Protein AF-A0A7V9MJE5-F1 (afdb_monomer)

Foldseek 3Di:
DDQPDLVVCQQPQVLLLQLLVLLQVLQVVLVHHRFDFVNVGDGLVSQLVSQLVVLVCCVPPPVVSNVSSCVSLVNDPVNLVVLQPDPPDDSSSSVSNVSSVSSSSVSSVVVVVVVVD

Sequence (117 aa):
MELPDISKYINQKEILQQTLAGINRGFMQIGEQEIIAEQNEPTFETLINALCPVLENLYHNKHQLFQALMYKIDISEKMLNNAIEKPGKDLLKEVAVLVVKRELQKTISRNFYKKQH

Solvent-accessible surface area (backbone atoms only — not comparable to full-atom values): 6613 Å² total; per-residue (Å²): 134,85,76,77,69,61,81,79,48,58,80,37,51,71,55,40,50,50,19,50,53,48,50,30,52,36,31,49,76,70,77,42,75,68,72,76,45,60,84,90,69,49,41,64,63,46,49,29,63,43,36,29,66,55,52,47,48,24,55,76,76,35,47,71,55,38,53,51,41,32,57,66,58,69,48,48,69,70,60,50,50,63,36,57,71,47,84,98,55,65,42,52,52,44,46,23,50,49,53,52,51,42,34,38,53,51,45,52,50,53,58,59,59,63,74,75,116

pLDDT: mean 83.66, std 13.04, range [37.38, 93.88]

Secondary structure (DSSP, 8-state):
-PPP-GGGTTT-HHHHHHHHHHHHHHHHHTTPPPP---TTS--HHHHHHHHHHHHHHHHHH-HHHHHHHHHHTT--HHHHHHHHT-TTS-HHHHHHHHHHHHHHHHHHHHHHHHTT-

Structure (mmCIF, N/CA/C/O backbone):
data_AF-A0A7V9MJE5-F1
#
_entry.id   AF-A0A7V9MJE5-F1
#
loop_
_atom_site.group_PDB
_atom_site.id
_atom_site.type_symbol
_atom_site.label_atom_id
_atom_site.label_alt_id
_atom_site.label_comp_id
_atom_site.label_asym_id
_atom_site.label_entity_id
_atom_site.label_seq_id
_atom_site.pdbx_PDB_ins_code
_atom_site.Cartn_x
_atom_site.Cartn_y
_atom_site.Cartn_z
_atom_site.occupancy
_atom_site.B_iso_or_equiv
_atom_site.auth_seq_id
_atom_site.auth_comp_id
_atom_site.auth_asym_id
_atom_site.auth_atom_id
_atom_site.pdbx_PDB_model_num
ATOM 1 N N . MET A 1 1 ? -14.136 19.611 1.548 1.00 40.75 1 MET A N 1
ATOM 2 C CA . MET A 1 1 ? -13.953 18.992 2.874 1.00 40.75 1 MET A CA 1
ATOM 3 C C . MET A 1 1 ? -12.502 18.562 2.959 1.00 40.75 1 MET A C 1
ATOM 5 O O . MET A 1 1 ? -12.079 17.788 2.108 1.00 40.75 1 MET A O 1
ATOM 9 N N . GLU A 1 2 ? -11.722 19.151 3.861 1.00 43.34 2 GLU A N 1
ATOM 10 C CA . GLU A 1 2 ? -10.307 18.797 4.006 1.00 43.34 2 GLU A CA 1
ATOM 11 C C . GLU A 1 2 ? -10.200 17.413 4.647 1.00 43.34 2 GLU A C 1
ATOM 13 O O . GLU A 1 2 ? -10.841 17.136 5.661 1.00 43.34 2 GLU A O 1
ATOM 18 N N . LEU A 1 3 ? -9.436 16.521 4.015 1.00 52.97 3 LEU A N 1
ATOM 19 C CA . LEU A 1 3 ? -9.095 15.238 4.618 1.00 52.97 3 LEU A CA 1
ATOM 20 C C . LEU A 1 3 ? -8.350 15.517 5.933 1.00 52.97 3 LEU A C 1
ATOM 22 O O . LEU A 1 3 ? -7.465 16.376 5.941 1.00 52.97 3 LEU A O 1
ATOM 26 N N . PRO A 1 4 ? -8.669 14.818 7.034 1.00 58.66 4 PRO A N 1
ATOM 27 C CA . PRO A 1 4 ? -7.915 14.960 8.271 1.00 58.66 4 PRO A CA 1
ATOM 28 C C . PRO A 1 4 ? -6.434 14.664 8.012 1.00 58.66 4 PRO A C 1
ATOM 30 O O . PRO A 1 4 ? -6.099 13.733 7.276 1.00 58.66 4 PRO A O 1
ATOM 33 N N . ASP A 1 5 ? -5.556 15.474 8.606 1.00 66.12 5 ASP A N 1
ATOM 34 C CA . ASP A 1 5 ? -4.110 15.336 8.444 1.00 66.12 5 ASP A CA 1
ATOM 35 C C . ASP A 1 5 ? -3.665 13.909 8.802 1.00 66.12 5 ASP A C 1
ATOM 37 O O . ASP A 1 5 ? -3.735 13.474 9.956 1.00 66.12 5 ASP A O 1
ATOM 41 N N . ILE A 1 6 ? -3.221 13.177 7.778 1.00 67.69 6 ILE A N 1
ATOM 42 C CA . ILE A 1 6 ? -2.835 11.764 7.842 1.00 67.69 6 ILE A CA 1
ATOM 43 C C . ILE A 1 6 ? -1.689 11.562 8.841 1.00 67.69 6 ILE A C 1
ATOM 45 O O . ILE A 1 6 ? -1.587 10.491 9.444 1.00 67.69 6 ILE A O 1
ATOM 49 N N . SER A 1 7 ? -0.868 12.596 9.067 1.00 68.38 7 SER A N 1
ATOM 50 C CA . SER A 1 7 ? 0.254 12.572 10.011 1.00 68.38 7 SER A CA 1
ATOM 51 C C . SER A 1 7 ? -0.173 12.177 11.431 1.00 68.38 7 SER A C 1
ATOM 53 O O . SER A 1 7 ? 0.577 11.509 12.137 1.00 68.38 7 SER A O 1
ATOM 55 N N . LYS A 1 8 ? -1.412 12.492 11.832 1.00 74.25 8 LYS A N 1
ATOM 56 C CA . LYS A 1 8 ? -1.949 12.178 13.167 1.00 74.25 8 LYS A CA 1
ATOM 57 C C . LYS A 1 8 ? -2.307 10.702 13.353 1.00 74.25 8 LYS A C 1
ATOM 59 O O . LYS A 1 8 ? -2.456 10.246 14.487 1.00 74.25 8 LYS A O 1
ATOM 64 N N . TYR A 1 9 ? -2.464 9.960 12.259 1.00 72.88 9 TYR A N 1
ATOM 65 C CA . TYR A 1 9 ? -2.960 8.579 12.256 1.00 72.88 9 TYR A CA 1
ATOM 66 C C . TYR A 1 9 ? -1.893 7.562 11.853 1.00 72.88 9 TYR A C 1
ATOM 68 O O . TYR A 1 9 ? -2.083 6.368 12.060 1.00 72.88 9 TYR A O 1
ATOM 76 N N . ILE A 1 10 ? -0.755 8.031 11.336 1.00 72.88 10 ILE A N 1
ATOM 77 C CA . ILE A 1 10 ? 0.346 7.194 10.842 1.00 72.88 10 ILE A CA 1
ATOM 78 C C . ILE A 1 10 ? 1.003 6.322 11.923 1.00 72.88 10 ILE A C 1
ATOM 80 O O . ILE A 1 10 ? 1.677 5.361 11.580 1.00 72.88 10 ILE A O 1
ATOM 84 N N . ASN A 1 11 ? 0.775 6.637 13.204 1.00 75.88 11 ASN A N 1
ATOM 85 C CA . ASN A 1 11 ? 1.284 5.898 14.365 1.00 75.88 11 ASN A CA 1
ATOM 86 C C . ASN A 1 11 ? 0.167 5.216 15.179 1.00 75.88 11 ASN A C 1
ATOM 88 O O . ASN A 1 11 ? 0.422 4.653 16.242 1.00 75.88 11 ASN A O 1
ATOM 92 N N . GLN A 1 12 ? -1.090 5.286 14.726 1.00 85.06 12 GLN A N 1
ATOM 93 C CA . GLN A 1 12 ? -2.210 4.675 15.441 1.00 85.06 12 GLN A CA 1
ATOM 94 C C . GLN A 1 12 ? -2.345 3.213 15.026 1.00 85.06 12 GLN A C 1
ATOM 96 O O . GLN A 1 12 ? -2.892 2.904 13.968 1.00 85.06 12 GLN A O 1
ATOM 101 N N . LYS A 1 13 ? -1.864 2.315 15.890 1.00 86.00 13 LYS A N 1
ATOM 102 C CA . LYS A 1 13 ? -1.826 0.863 15.665 1.00 86.00 13 LYS A CA 1
ATOM 103 C C . LYS A 1 13 ? -3.137 0.294 15.116 1.00 86.00 13 LYS A C 1
ATOM 105 O O . LYS A 1 13 ? -3.118 -0.409 14.113 1.00 86.00 13 LYS A O 1
ATOM 110 N N . GLU A 1 14 ? -4.271 0.640 15.722 1.00 88.12 14 GLU A N 1
ATOM 111 C CA . GLU A 1 14 ? -5.587 0.149 15.290 1.00 88.12 14 GLU A CA 1
ATOM 112 C C . GLU A 1 14 ? -5.925 0.581 13.852 1.00 88.12 14 GLU A C 1
ATOM 114 O O . GLU A 1 14 ? -6.416 -0.209 13.046 1.00 88.12 14 GLU A O 1
ATOM 119 N N . ILE A 1 15 ? -5.597 1.822 13.485 1.00 89.81 15 ILE A N 1
ATOM 120 C CA . ILE A 1 15 ? -5.822 2.334 12.129 1.00 89.81 15 ILE A CA 1
ATOM 121 C C . ILE A 1 15 ? -4.884 1.656 11.132 1.00 89.81 15 ILE A C 1
ATOM 123 O O . ILE A 1 15 ? -5.298 1.349 10.015 1.00 89.81 15 ILE A O 1
ATOM 127 N N . LEU A 1 16 ? -3.637 1.387 11.516 1.00 90.94 16 LEU A N 1
ATOM 128 C CA . LEU A 1 16 ? -2.687 0.675 10.663 1.00 90.94 16 LEU A CA 1
ATOM 129 C C . LEU A 1 16 ? -3.085 -0.791 10.461 1.00 90.94 16 LEU A C 1
ATOM 131 O O . LEU A 1 16 ? -2.987 -1.287 9.342 1.00 90.94 16 LEU A O 1
ATOM 135 N N . GLN A 1 17 ? -3.626 -1.459 11.484 1.00 90.94 17 GLN A N 1
ATOM 136 C CA . GLN A 1 17 ? -4.205 -2.802 11.355 1.00 90.94 17 GLN A CA 1
ATOM 137 C C . GLN A 1 17 ? -5.389 -2.814 10.379 1.00 90.94 17 GLN A C 1
ATOM 139 O O . GLN A 1 17 ? -5.476 -3.669 9.500 1.00 90.94 17 GLN A O 1
ATOM 144 N N . GLN A 1 18 ? -6.281 -1.828 10.473 1.00 92.12 18 GLN A N 1
ATOM 145 C CA . GLN A 1 18 ? -7.394 -1.689 9.531 1.00 92.12 18 GLN A CA 1
ATOM 146 C C . GLN A 1 18 ? -6.926 -1.324 8.114 1.00 92.12 18 GLN A C 1
ATOM 148 O O . GLN A 1 18 ? -7.529 -1.760 7.132 1.00 92.12 18 GLN A O 1
ATOM 153 N N . THR A 1 19 ? -5.843 -0.552 8.002 1.00 92.69 19 THR A N 1
ATOM 154 C CA . THR A 1 19 ? -5.201 -0.215 6.725 1.00 92.69 19 THR A CA 1
ATOM 155 C C . THR A 1 19 ? -4.628 -1.469 6.072 1.00 92.69 19 THR A C 1
ATOM 157 O O . THR A 1 19 ? -4.929 -1.729 4.910 1.00 92.69 19 THR A O 1
ATOM 160 N N . LEU A 1 20 ? -3.896 -2.295 6.827 1.00 93.06 20 LEU A N 1
ATOM 161 C CA . LEU A 1 20 ? -3.412 -3.604 6.383 1.00 93.06 20 LEU A CA 1
ATOM 162 C C . LEU A 1 20 ? -4.564 -4.504 5.915 1.00 93.06 20 LEU A C 1
ATOM 164 O O . LEU A 1 20 ? -4.498 -5.071 4.829 1.00 93.06 20 LEU A O 1
ATOM 168 N N . ALA A 1 21 ? -5.661 -4.570 6.674 1.00 92.75 21 ALA A N 1
ATOM 169 C CA . ALA A 1 21 ? -6.845 -5.333 6.278 1.00 92.75 21 ALA A CA 1
ATOM 170 C C . ALA A 1 21 ? -7.497 -4.802 4.983 1.00 92.75 21 ALA A C 1
ATOM 172 O O . ALA A 1 21 ? -8.032 -5.575 4.186 1.00 92.75 21 ALA A O 1
ATOM 173 N N . GLY A 1 22 ? -7.464 -3.484 4.757 1.00 92.88 22 GLY A N 1
ATOM 174 C CA . GLY A 1 22 ? -7.907 -2.856 3.509 1.00 92.88 22 GLY A CA 1
ATOM 175 C C . GLY A 1 22 ? -7.046 -3.266 2.316 1.00 92.88 22 GLY A C 1
ATOM 176 O O . GLY A 1 22 ? -7.586 -3.694 1.297 1.00 92.88 22 GLY A O 1
ATOM 177 N N . ILE A 1 23 ? -5.722 -3.218 2.489 1.00 93.69 23 ILE A N 1
ATOM 178 C CA . ILE A 1 23 ? -4.743 -3.681 1.500 1.00 93.69 23 ILE A CA 1
ATOM 179 C C . ILE A 1 23 ? -4.999 -5.156 1.165 1.00 93.69 23 ILE A C 1
ATOM 181 O O . ILE A 1 23 ? -5.239 -5.476 0.002 1.00 93.69 23 ILE A O 1
ATOM 185 N N . ASN A 1 24 ? -5.046 -6.037 2.170 1.00 93.56 24 ASN A N 1
ATOM 186 C CA . ASN A 1 24 ? -5.270 -7.477 1.983 1.00 93.56 24 ASN A CA 1
ATOM 187 C C . ASN A 1 24 ? -6.566 -7.776 1.228 1.00 93.56 24 ASN A C 1
ATOM 189 O O . ASN A 1 24 ? -6.582 -8.615 0.331 1.00 93.56 24 ASN A O 1
ATOM 193 N N . ARG A 1 25 ? -7.641 -7.027 1.494 1.00 93.62 25 ARG A N 1
ATOM 194 C CA . ARG A 1 25 ? -8.886 -7.156 0.728 1.00 93.62 25 ARG A CA 1
ATOM 195 C C . ARG A 1 25 ? -8.693 -6.847 -0.760 1.00 93.62 25 ARG A C 1
ATOM 197 O O . ARG A 1 25 ? -9.294 -7.524 -1.590 1.00 93.62 25 ARG A O 1
ATOM 204 N N . GLY A 1 26 ? -7.877 -5.849 -1.099 1.00 91.69 26 GLY A N 1
ATOM 205 C CA . GLY A 1 26 ? -7.513 -5.541 -2.485 1.00 91.69 26 GLY A CA 1
ATOM 206 C C . GLY A 1 26 ? -6.767 -6.695 -3.161 1.00 91.69 26 GLY A C 1
ATOM 207 O O . GLY A 1 26 ? -7.119 -7.070 -4.277 1.00 91.69 26 GLY A O 1
ATOM 208 N N . PHE A 1 27 ? -5.811 -7.309 -2.457 1.00 92.56 27 PHE A N 1
ATOM 209 C CA . PHE A 1 27 ? -5.075 -8.490 -2.929 1.00 92.56 27 PHE A CA 1
ATOM 210 C C . PHE A 1 27 ? -5.992 -9.703 -3.147 1.00 92.56 27 PHE A C 1
ATOM 212 O O . PHE A 1 27 ? -5.988 -10.302 -4.222 1.00 92.56 27 PHE A O 1
ATOM 219 N N . MET A 1 28 ? -6.871 -10.003 -2.191 1.00 92.44 28 MET A N 1
ATOM 220 C CA . MET A 1 28 ? -7.835 -11.101 -2.327 1.00 92.44 28 MET A CA 1
ATOM 221 C C . MET A 1 28 ? -8.774 -10.912 -3.527 1.00 92.44 28 MET A C 1
ATOM 223 O O . MET A 1 28 ? -9.124 -11.876 -4.203 1.00 92.44 28 MET A O 1
ATOM 227 N N . GLN A 1 29 ? -9.174 -9.672 -3.829 1.00 91.94 29 GLN A N 1
ATOM 228 C CA . GLN A 1 29 ? -10.050 -9.364 -4.968 1.00 91.94 29 GLN A CA 1
ATOM 229 C C . GLN A 1 29 ? -9.399 -9.589 -6.335 1.00 91.94 29 GLN A C 1
ATOM 231 O O . GLN A 1 29 ? -10.120 -9.685 -7.328 1.00 91.94 29 GLN A O 1
ATOM 236 N N . ILE A 1 30 ? -8.070 -9.654 -6.396 1.00 92.31 30 ILE A N 1
ATOM 237 C CA . ILE A 1 30 ? -7.321 -9.973 -7.616 1.00 92.31 30 ILE A CA 1
ATOM 238 C C . ILE A 1 30 ? -6.783 -11.412 -7.610 1.00 92.31 30 ILE A C 1
ATOM 240 O O . ILE A 1 30 ? -6.028 -11.780 -8.504 1.00 92.31 30 ILE A O 1
ATOM 244 N N . GLY A 1 31 ? -7.177 -12.229 -6.625 1.00 90.25 31 GLY A N 1
ATOM 245 C CA . GLY A 1 31 ? -6.754 -13.626 -6.504 1.00 90.25 31 GLY A CA 1
ATOM 246 C C . GLY A 1 31 ? -5.344 -13.822 -5.940 1.00 90.25 31 GLY A C 1
ATOM 247 O O . GLY A 1 31 ? -4.791 -14.911 -6.075 1.00 90.25 31 GLY A O 1
ATOM 248 N N . GLU A 1 32 ? -4.760 -12.797 -5.318 1.00 92.62 32 GLU A N 1
ATOM 249 C CA . GLU A 1 32 ? -3.459 -12.884 -4.650 1.00 92.62 32 GLU A CA 1
ATOM 250 C C . GLU A 1 32 ? -3.614 -13.150 -3.146 1.00 92.62 32 GLU A C 1
ATOM 252 O O . GLU A 1 32 ? -4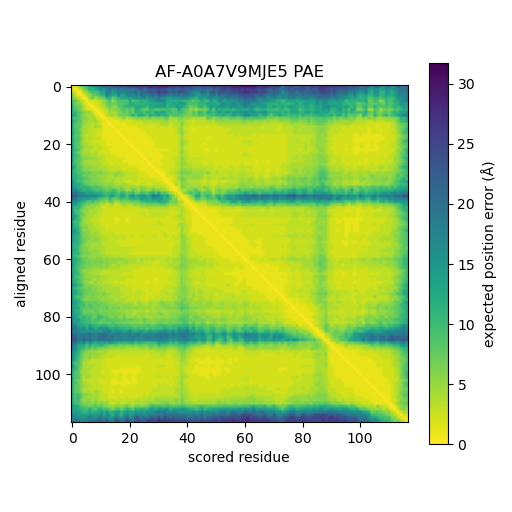.665 -12.909 -2.545 1.00 92.62 32 GLU A O 1
ATOM 257 N N . GLN A 1 33 ? -2.545 -13.663 -2.538 1.00 88.75 33 GLN A N 1
ATOM 258 C CA . GLN A 1 33 ? -2.496 -13.920 -1.101 1.00 88.75 33 GLN A CA 1
ATOM 259 C C . GLN A 1 33 ? -2.362 -12.619 -0.302 1.00 88.75 33 GLN A C 1
ATOM 261 O O . GLN A 1 33 ? -1.911 -11.591 -0.808 1.00 88.75 33 GLN A O 1
ATOM 266 N N . GLU A 1 34 ? -2.753 -12.683 0.969 1.00 88.12 34 GLU A N 1
ATOM 267 C CA . GLU A 1 34 ? -2.559 -11.588 1.913 1.00 88.12 34 GLU A CA 1
ATOM 268 C C . GLU A 1 34 ? -1.072 -11.286 2.121 1.00 88.12 34 GLU A C 1
ATOM 270 O O . GLU A 1 34 ? -0.236 -12.192 2.167 1.00 88.12 34 GLU A O 1
ATOM 275 N N . ILE A 1 35 ? -0.745 -10.006 2.301 1.00 87.44 35 ILE A N 1
ATOM 276 C CA . ILE A 1 35 ? 0.606 -9.614 2.685 1.00 87.44 35 ILE A CA 1
ATOM 277 C C . ILE A 1 35 ? 0.806 -9.859 4.183 1.00 87.44 35 ILE A C 1
ATOM 279 O O . ILE A 1 35 ? -0.052 -9.551 5.015 1.00 87.44 35 ILE A O 1
ATOM 283 N N . ILE A 1 36 ? 1.973 -10.395 4.534 1.00 81.88 36 ILE A N 1
ATOM 284 C CA . ILE A 1 36 ? 2.369 -10.615 5.924 1.00 81.88 36 ILE A CA 1
ATOM 285 C C . ILE A 1 36 ? 3.259 -9.445 6.339 1.00 81.88 36 ILE A C 1
ATOM 287 O O . ILE A 1 36 ? 4.462 -9.445 6.098 1.00 81.88 36 ILE A O 1
ATOM 291 N N . ALA A 1 37 ? 2.654 -8.429 6.949 1.00 77.88 37 ALA A N 1
ATOM 292 C CA . ALA A 1 37 ? 3.392 -7.451 7.744 1.00 77.88 37 ALA A CA 1
ATOM 293 C C . ALA A 1 37 ? 3.571 -7.991 9.172 1.00 77.88 37 ALA A C 1
ATOM 295 O O . ALA A 1 37 ? 2.829 -8.888 9.574 1.00 77.88 37 ALA 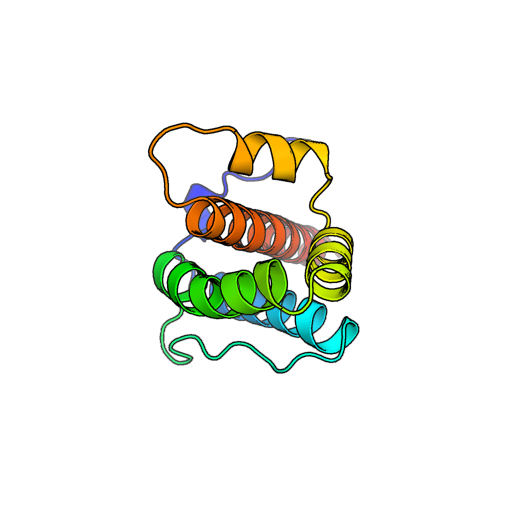A O 1
ATOM 296 N N . GLU A 1 38 ? 4.522 -7.460 9.947 1.00 75.06 38 GLU A N 1
ATOM 297 C CA . GLU A 1 38 ? 4.690 -7.800 11.368 1.00 75.06 38 GLU A CA 1
ATOM 298 C C . GLU A 1 38 ? 3.371 -7.571 12.132 1.00 75.06 38 GLU A C 1
ATOM 300 O O . GLU A 1 38 ? 3.043 -6.458 12.542 1.00 75.06 38 GLU A O 1
ATOM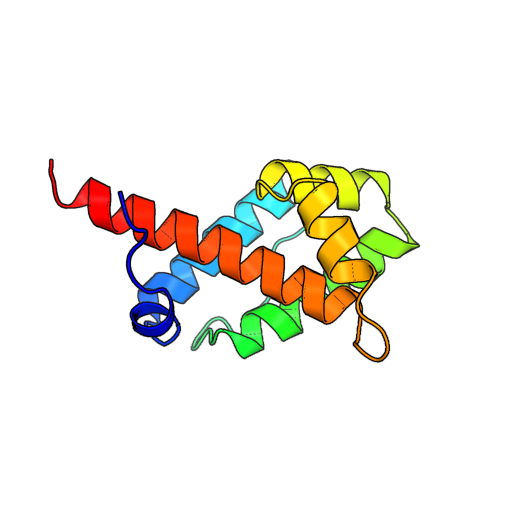 305 N N . GLN A 1 39 ? 2.569 -8.634 12.269 1.00 57.16 39 GLN A N 1
ATOM 306 C CA . GLN A 1 39 ? 1.136 -8.525 12.581 1.00 57.16 39 GLN A CA 1
ATOM 307 C C . GLN A 1 39 ? 0.869 -7.935 13.971 1.00 57.16 39 GLN A C 1
ATOM 309 O O . GLN A 1 39 ? -0.199 -7.372 14.224 1.00 57.16 39 GLN A O 1
ATOM 314 N N . ASN A 1 40 ? 1.855 -8.031 14.865 1.00 62.00 40 ASN A N 1
ATOM 315 C CA . ASN A 1 40 ? 1.730 -7.566 16.236 1.00 62.00 40 ASN A CA 1
ATOM 316 C C . ASN A 1 40 ? 1.930 -6.057 16.375 1.00 62.00 40 ASN A C 1
ATOM 318 O O . ASN A 1 40 ? 1.312 -5.483 17.268 1.00 62.00 40 ASN A O 1
ATOM 322 N N . GLU A 1 41 ? 2.708 -5.402 15.509 1.00 75.12 41 GLU A N 1
ATOM 323 C CA . GLU A 1 41 ? 2.963 -3.953 15.547 1.00 75.12 41 GLU A CA 1
ATOM 324 C C . GLU A 1 41 ? 3.150 -3.390 14.131 1.00 75.12 41 GLU A C 1
ATOM 326 O O . GLU A 1 41 ? 4.259 -3.033 13.731 1.00 75.12 41 GLU A O 1
ATOM 331 N N . PRO A 1 42 ? 2.067 -3.290 13.336 1.00 82.44 42 PRO A N 1
ATOM 332 C CA . PRO A 1 42 ? 2.170 -2.656 12.034 1.00 82.44 42 PRO A CA 1
ATOM 333 C C . PRO A 1 42 ? 2.553 -1.188 12.226 1.00 82.44 42 PRO A C 1
ATOM 335 O O . PRO A 1 42 ? 1.887 -0.448 12.951 1.00 82.44 42 PRO A O 1
ATOM 338 N N . THR A 1 43 ? 3.610 -0.770 11.544 1.00 89.19 43 THR A N 1
ATOM 339 C CA . THR A 1 43 ? 4.014 0.621 11.379 1.00 89.19 43 THR A CA 1
ATOM 340 C C . THR A 1 43 ? 3.837 0.986 9.914 1.00 89.19 43 THR A C 1
ATOM 342 O O . THR A 1 43 ? 3.753 0.124 9.038 1.00 89.19 43 THR A O 1
ATOM 345 N N . PHE A 1 44 ? 3.793 2.278 9.609 1.00 89.00 44 PHE A N 1
ATOM 346 C CA . PHE A 1 44 ? 3.733 2.714 8.217 1.00 89.00 44 PHE A CA 1
ATOM 347 C C . PHE A 1 44 ? 4.898 2.158 7.378 1.00 89.00 44 PHE A C 1
ATOM 349 O O . PHE A 1 44 ? 4.708 1.778 6.225 1.00 89.00 44 PHE A O 1
ATOM 356 N N . GLU A 1 45 ? 6.087 2.055 7.975 1.00 89.69 45 GLU A N 1
ATOM 357 C CA . GLU A 1 45 ? 7.272 1.504 7.324 1.00 89.69 45 GLU A CA 1
ATOM 358 C C . GLU A 1 45 ? 7.196 -0.016 7.143 1.00 89.69 45 GLU A C 1
ATOM 360 O O . GLU A 1 45 ? 7.511 -0.502 6.057 1.00 89.69 45 GLU A O 1
ATOM 365 N N . THR A 1 46 ? 6.718 -0.776 8.137 1.00 91.06 46 THR A N 1
ATOM 366 C CA . THR A 1 46 ? 6.602 -2.237 7.984 1.00 91.06 46 THR A CA 1
ATOM 367 C C . THR A 1 46 ? 5.581 -2.615 6.912 1.00 91.06 46 THR A C 1
ATOM 369 O O . THR A 1 46 ? 5.809 -3.570 6.172 1.00 91.06 46 THR A O 1
ATOM 372 N N . LEU A 1 47 ? 4.511 -1.828 6.741 1.00 92.06 47 LEU A N 1
ATOM 373 C CA . LEU A 1 47 ? 3.563 -2.004 5.635 1.00 92.06 47 LEU A CA 1
ATOM 374 C C . LEU A 1 47 ? 4.209 -1.760 4.266 1.00 92.06 47 LEU A C 1
ATOM 376 O O . LEU A 1 47 ? 3.972 -2.524 3.333 1.00 92.06 47 LEU A O 1
ATOM 380 N N . ILE A 1 48 ? 5.037 -0.719 4.140 1.00 92.56 48 ILE A N 1
ATOM 381 C CA . ILE A 1 48 ? 5.776 -0.439 2.901 1.00 92.56 48 ILE A CA 1
ATOM 382 C C . ILE A 1 48 ? 6.735 -1.588 2.589 1.00 92.56 48 ILE A C 1
ATOM 384 O O . ILE A 1 48 ? 6.721 -2.107 1.476 1.00 92.56 48 ILE A O 1
ATOM 388 N N . ASN A 1 49 ? 7.525 -2.014 3.576 1.00 91.25 49 ASN A N 1
ATOM 389 C CA . ASN A 1 49 ? 8.519 -3.069 3.399 1.00 91.25 49 ASN A CA 1
ATOM 390 C C . ASN A 1 49 ? 7.873 -4.417 3.043 1.00 91.25 49 ASN A C 1
ATOM 392 O O . ASN A 1 49 ? 8.417 -5.145 2.218 1.00 91.25 49 ASN A O 1
ATOM 396 N N . ALA A 1 50 ? 6.695 -4.724 3.599 1.00 91.75 50 ALA A N 1
ATOM 397 C CA . ALA A 1 50 ? 5.924 -5.913 3.233 1.00 91.75 50 ALA A CA 1
ATOM 398 C C . ALA A 1 50 ? 5.343 -5.832 1.809 1.00 91.75 50 ALA A C 1
ATOM 400 O O . ALA A 1 50 ? 5.238 -6.847 1.123 1.00 91.75 50 ALA A O 1
ATOM 401 N N . LEU A 1 51 ? 4.977 -4.632 1.344 1.00 92.88 51 LEU A N 1
ATOM 402 C CA . LEU A 1 51 ? 4.414 -4.418 0.009 1.00 92.88 51 LEU A CA 1
ATOM 403 C C . LEU A 1 51 ? 5.456 -4.462 -1.105 1.00 92.88 51 LEU A C 1
ATOM 405 O O . LEU A 1 51 ? 5.153 -4.997 -2.169 1.00 92.88 51 LEU A O 1
ATOM 409 N N . CYS A 1 52 ? 6.651 -3.905 -0.889 1.00 91.81 52 CYS A N 1
ATOM 410 C CA . CYS A 1 52 ? 7.688 -3.792 -1.919 1.00 91.81 52 CYS A CA 1
ATOM 411 C C . CYS A 1 52 ? 7.943 -5.096 -2.702 1.00 91.81 52 CYS A C 1
ATOM 413 O O . CYS A 1 52 ? 7.753 -5.073 -3.918 1.00 91.81 52 CYS A O 1
ATOM 415 N N . PRO A 1 53 ? 8.290 -6.240 -2.072 1.00 90.94 53 PRO A N 1
ATOM 416 C CA . PRO A 1 53 ? 8.605 -7.464 -2.816 1.00 90.94 53 PRO A CA 1
ATOM 417 C C . PRO A 1 53 ? 7.392 -8.027 -3.570 1.00 90.94 53 PRO A C 1
ATOM 419 O O . PRO A 1 53 ? 7.528 -8.621 -4.640 1.00 90.94 53 PRO A O 1
ATOM 422 N N . VAL A 1 54 ? 6.183 -7.824 -3.040 1.00 91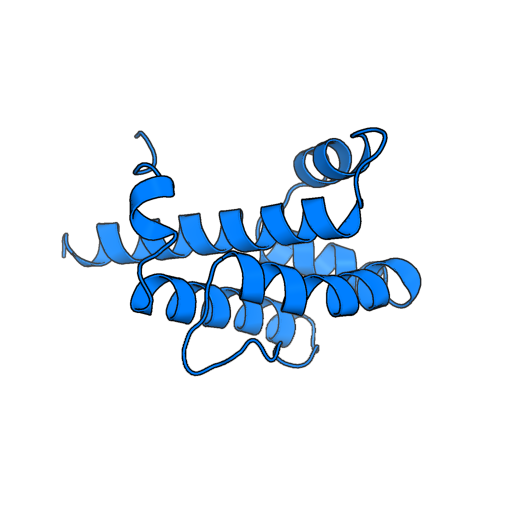.88 54 VAL A N 1
ATOM 423 C CA . VAL A 1 54 ? 4.954 -8.308 -3.677 1.00 91.88 54 VAL A CA 1
ATOM 424 C C . VAL A 1 54 ? 4.598 -7.443 -4.884 1.00 91.88 54 VAL A C 1
ATOM 426 O O . VAL A 1 54 ? 4.278 -7.970 -5.948 1.00 91.88 54 VAL A O 1
ATOM 429 N N . LEU A 1 55 ? 4.706 -6.119 -4.750 1.00 91.94 55 LEU A N 1
ATOM 430 C CA . LEU A 1 55 ? 4.514 -5.180 -5.852 1.00 91.94 55 LEU A CA 1
ATOM 431 C C . LEU A 1 55 ? 5.572 -5.366 -6.939 1.00 91.94 55 LEU A C 1
ATOM 433 O O . LEU A 1 55 ? 5.229 -5.275 -8.112 1.00 91.94 55 LEU A O 1
ATOM 437 N N . GLU A 1 56 ? 6.814 -5.682 -6.574 1.00 91.25 56 GLU A N 1
ATOM 438 C CA . GLU A 1 56 ? 7.881 -6.003 -7.525 1.00 91.25 56 GLU A CA 1
ATOM 439 C C . GLU A 1 56 ? 7.557 -7.236 -8.357 1.00 91.25 56 GLU A C 1
ATOM 441 O O . GLU A 1 56 ? 7.602 -7.197 -9.589 1.00 91.25 56 GLU A O 1
ATOM 446 N N . ASN A 1 57 ? 7.147 -8.314 -7.692 1.00 91.31 57 ASN A N 1
ATOM 447 C CA . ASN A 1 57 ? 6.723 -9.526 -8.372 1.00 91.31 57 ASN A CA 1
ATOM 448 C C . ASN A 1 57 ? 5.510 -9.275 -9.284 1.00 91.31 57 ASN A C 1
ATOM 450 O O . ASN A 1 57 ? 5.486 -9.738 -10.423 1.00 91.31 57 ASN A O 1
ATOM 454 N N . LEU A 1 58 ? 4.510 -8.523 -8.815 1.00 92.31 58 LEU A N 1
ATOM 455 C CA . LEU A 1 58 ? 3.341 -8.174 -9.621 1.00 92.31 58 LEU A CA 1
ATOM 456 C C . LEU A 1 58 ? 3.723 -7.320 -10.832 1.00 92.31 58 LEU A C 1
ATOM 458 O O . LEU A 1 58 ? 3.261 -7.586 -11.939 1.00 92.31 58 LEU A O 1
ATOM 462 N N . TYR A 1 59 ? 4.580 -6.322 -10.642 1.00 90.75 59 TYR A N 1
ATOM 463 C CA . TYR A 1 59 ? 4.988 -5.406 -11.697 1.00 90.75 59 TYR A CA 1
ATOM 464 C C . TYR A 1 59 ? 5.766 -6.120 -12.810 1.00 90.75 59 TYR A C 1
ATOM 466 O O . TYR A 1 59 ? 5.454 -5.920 -13.985 1.00 90.75 59 TYR A O 1
ATOM 474 N N . HIS A 1 60 ? 6.719 -6.987 -12.449 1.00 89.56 60 HIS A N 1
ATOM 475 C CA . HIS A 1 60 ? 7.578 -7.681 -13.412 1.00 89.56 60 HIS A CA 1
ATOM 476 C C . HIS A 1 60 ? 6.954 -8.951 -14.004 1.00 89.56 60 HIS A C 1
ATOM 478 O O . HIS A 1 60 ? 7.126 -9.212 -15.192 1.00 89.56 60 HIS A O 1
ATOM 484 N N . ASN A 1 61 ? 6.221 -9.736 -13.207 1.00 92.38 61 ASN A N 1
ATOM 485 C CA . ASN A 1 61 ? 5.769 -11.072 -13.615 1.00 92.38 61 ASN A CA 1
ATOM 486 C C . ASN A 1 61 ? 4.261 -11.154 -13.883 1.00 92.38 61 ASN A C 1
ATOM 488 O O . ASN A 1 61 ? 3.812 -12.077 -14.562 1.00 92.38 61 ASN A O 1
ATOM 492 N N . LYS A 1 62 ? 3.456 -10.224 -13.348 1.00 93.75 62 LYS A N 1
ATOM 493 C CA . LYS A 1 62 ? 1.985 -10.279 -13.414 1.00 93.75 62 LYS A CA 1
ATOM 494 C C . LYS A 1 62 ? 1.363 -8.897 -13.659 1.00 93.75 62 LYS A C 1
ATOM 496 O O . LYS A 1 62 ? 0.467 -8.471 -12.931 1.00 93.75 62 LYS A O 1
ATOM 501 N N . HIS A 1 63 ? 1.815 -8.193 -14.701 1.00 90.19 63 HIS A N 1
ATOM 502 C CA . HIS A 1 63 ? 1.474 -6.779 -14.929 1.00 90.19 63 HIS A CA 1
ATOM 503 C C . HIS A 1 63 ? -0.041 -6.481 -14.958 1.00 90.19 63 HIS A C 1
ATOM 505 O O . HIS A 1 63 ? -0.484 -5.462 -14.433 1.00 90.19 63 HIS A O 1
ATOM 511 N N . GLN A 1 64 ? -0.864 -7.385 -15.503 1.00 93.31 64 GLN A N 1
ATOM 512 C CA . GLN A 1 64 ? -2.329 -7.237 -15.474 1.00 93.31 64 GLN A CA 1
ATOM 513 C C . GLN A 1 64 ? -2.889 -7.223 -14.042 1.00 93.31 64 GLN A C 1
ATOM 515 O O . GLN A 1 64 ? -3.774 -6.426 -13.732 1.00 93.31 64 GLN A O 1
ATOM 520 N N . LEU A 1 65 ? -2.354 -8.063 -13.150 1.00 93.88 65 LEU A N 1
ATOM 521 C CA . LEU A 1 65 ? -2.741 -8.085 -11.737 1.00 93.88 65 LEU A CA 1
ATOM 522 C C . LEU A 1 65 ? -2.219 -6.856 -10.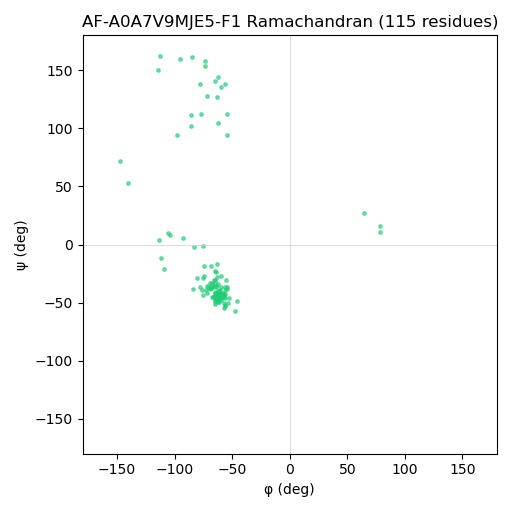993 1.00 93.88 65 LEU A C 1
ATOM 524 O O . LEU A 1 65 ? -2.930 -6.315 -10.149 1.00 93.88 65 LEU A O 1
ATOM 528 N N . PHE A 1 66 ? -1.026 -6.366 -11.344 1.00 93.31 66 PHE A N 1
ATOM 529 C CA . PHE A 1 66 ? -0.517 -5.093 -10.833 1.00 93.31 66 PHE A CA 1
ATOM 530 C C . PHE A 1 66 ? -1.478 -3.939 -11.154 1.00 93.31 66 PHE A C 1
ATOM 532 O O . PHE A 1 66 ? -1.894 -3.209 -10.255 1.00 93.31 66 PHE A O 1
ATOM 539 N N . GLN A 1 67 ? -1.898 -3.809 -12.416 1.00 91.38 67 GLN A N 1
ATOM 540 C CA . GLN A 1 67 ? -2.872 -2.794 -12.826 1.00 91.38 67 GLN A CA 1
ATOM 541 C C . GLN A 1 67 ? -4.214 -2.980 -12.106 1.00 91.38 67 GLN A C 1
ATOM 543 O O . GLN A 1 67 ? -4.759 -2.019 -11.562 1.00 91.38 67 GLN A O 1
ATOM 548 N N . ALA A 1 68 ? -4.725 -4.214 -12.038 1.00 93.00 68 ALA A N 1
ATOM 549 C CA . ALA A 1 68 ? -5.963 -4.523 -11.327 1.00 93.00 68 ALA A CA 1
ATOM 550 C C . ALA A 1 68 ? -5.898 -4.102 -9.848 1.00 93.00 68 ALA A C 1
ATOM 552 O O . ALA A 1 68 ? -6.849 -3.495 -9.351 1.00 93.00 68 ALA A O 1
ATOM 553 N N . LEU A 1 69 ? -4.772 -4.347 -9.166 1.00 93.50 69 LEU A N 1
ATOM 554 C CA . LEU A 1 69 ? -4.544 -3.909 -7.788 1.00 93.50 69 LEU A CA 1
ATOM 555 C C . LEU A 1 69 ? -4.635 -2.387 -7.660 1.00 93.50 69 LEU A C 1
ATOM 557 O O . LEU A 1 69 ? -5.321 -1.888 -6.767 1.00 93.50 69 LEU A O 1
ATOM 561 N N . MET A 1 70 ? -3.970 -1.652 -8.559 1.00 93.06 70 MET A N 1
ATOM 562 C CA . MET A 1 70 ? -3.992 -0.187 -8.549 1.00 93.06 70 MET A CA 1
ATOM 563 C C . MET A 1 70 ? -5.426 0.331 -8.661 1.00 93.06 70 MET A C 1
ATOM 565 O O . MET A 1 70 ? -5.833 1.162 -7.850 1.00 93.06 70 MET A O 1
ATOM 569 N N . TYR A 1 71 ? -6.233 -0.230 -9.566 1.00 90.88 71 TYR A N 1
ATOM 570 C CA . TYR A 1 71 ? -7.650 0.122 -9.671 1.00 90.88 71 TYR A CA 1
ATOM 571 C C . TYR A 1 71 ? -8.441 -0.190 -8.393 1.00 90.88 71 TYR A C 1
ATOM 573 O O . TYR A 1 71 ? -9.233 0.644 -7.960 1.00 90.88 71 TYR A O 1
ATOM 581 N N . LYS A 1 72 ? -8.225 -1.349 -7.751 1.00 90.00 72 LYS A N 1
ATOM 582 C CA . LYS A 1 72 ? -8.924 -1.711 -6.500 1.00 90.00 72 LYS A CA 1
ATOM 583 C C . LYS A 1 72 ? -8.588 -0.796 -5.325 1.00 90.00 72 LYS A C 1
ATOM 585 O O . LYS A 1 72 ? -9.428 -0.582 -4.452 1.00 90.00 72 LYS A O 1
ATOM 590 N N . ILE A 1 73 ? -7.375 -0.255 -5.306 1.00 89.12 73 ILE A N 1
ATOM 591 C CA . ILE A 1 73 ? -6.878 0.632 -4.246 1.00 89.12 73 ILE A CA 1
ATOM 592 C C . ILE A 1 7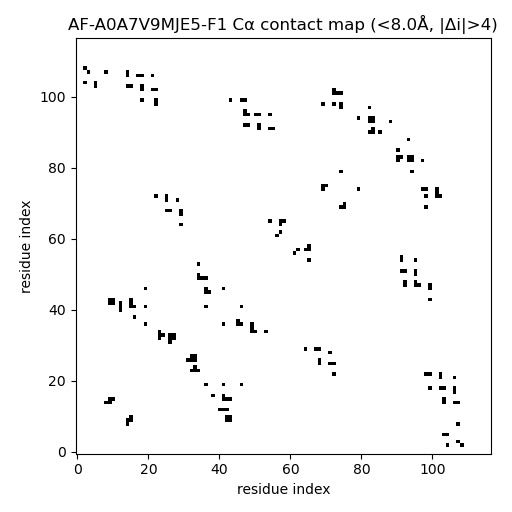3 ? -7.126 2.119 -4.588 1.00 89.12 73 ILE A C 1
ATOM 594 O O . ILE A 1 73 ? -6.757 3.020 -3.835 1.00 89.12 73 ILE A O 1
ATOM 598 N N . ASP A 1 74 ? -7.836 2.393 -5.686 1.00 90.06 74 ASP A N 1
ATOM 599 C CA . ASP A 1 74 ? -8.135 3.732 -6.201 1.00 90.06 74 ASP A CA 1
ATOM 600 C C . ASP A 1 74 ? -6.884 4.510 -6.656 1.00 90.06 74 ASP A C 1
ATOM 602 O O . ASP A 1 74 ? -6.848 5.739 -6.649 1.00 90.06 74 ASP A O 1
ATOM 606 N N . ILE A 1 75 ? -5.819 3.837 -7.073 1.00 89.44 75 ILE A N 1
ATOM 607 C CA . ILE A 1 75 ? -4.640 4.484 -7.654 1.00 89.44 75 ILE A CA 1
ATOM 608 C C . ILE A 1 75 ? -4.872 4.686 -9.151 1.00 89.44 75 ILE A C 1
ATOM 610 O O . ILE A 1 75 ? -4.926 3.735 -9.924 1.00 89.44 75 ILE A O 1
ATOM 614 N N . SER A 1 76 ? -5.009 5.949 -9.564 1.00 88.00 76 SER A N 1
ATOM 615 C CA . SER A 1 76 ? -5.105 6.296 -10.987 1.00 88.00 76 SER A CA 1
ATOM 616 C C . SER A 1 76 ? -3.755 6.167 -11.691 1.00 88.00 76 SER A C 1
ATOM 618 O O . SER A 1 76 ? -2.707 6.383 -11.080 1.00 88.00 76 SER A O 1
ATOM 620 N N . GLU A 1 77 ? -3.787 5.927 -12.999 1.00 85.81 77 GLU A N 1
ATOM 621 C CA . GLU A 1 77 ? -2.595 5.874 -13.853 1.00 85.81 77 GLU A CA 1
ATOM 622 C C . GLU A 1 77 ? -1.745 7.149 -13.742 1.00 85.81 77 GLU A C 1
ATOM 624 O O . GLU A 1 77 ? -0.531 7.078 -13.612 1.00 85.81 77 GLU A O 1
ATOM 629 N N . LYS A 1 78 ? -2.376 8.327 -13.643 1.00 86.00 78 LYS A N 1
ATOM 630 C CA . LYS A 1 78 ? -1.666 9.594 -13.403 1.00 86.00 78 LYS A CA 1
ATOM 631 C C . LYS A 1 78 ? -0.875 9.584 -12.090 1.00 86.00 78 LYS A C 1
ATOM 633 O O . LYS A 1 78 ? 0.242 10.086 -12.038 1.00 86.00 78 LYS A O 1
ATOM 638 N N . MET A 1 79 ? -1.453 9.051 -11.011 1.00 84.81 79 MET A N 1
ATOM 639 C CA . MET A 1 79 ? -0.760 8.959 -9.719 1.00 84.81 79 MET A CA 1
ATOM 640 C C . MET A 1 79 ? 0.393 7.957 -9.772 1.00 84.81 79 MET A C 1
ATOM 642 O O . MET A 1 79 ? 1.434 8.209 -9.171 1.00 84.81 79 MET A O 1
ATOM 646 N N . LEU A 1 80 ? 0.196 6.852 -10.493 1.00 84.56 80 LEU A N 1
ATOM 647 C CA . LEU A 1 80 ? 1.211 5.835 -10.720 1.00 84.56 80 LEU A CA 1
ATOM 648 C C . LEU A 1 80 ? 2.382 6.400 -11.540 1.00 84.56 80 LEU A C 1
ATOM 650 O O . LEU A 1 80 ? 3.516 6.339 -11.078 1.00 84.56 80 LEU A O 1
ATOM 654 N N .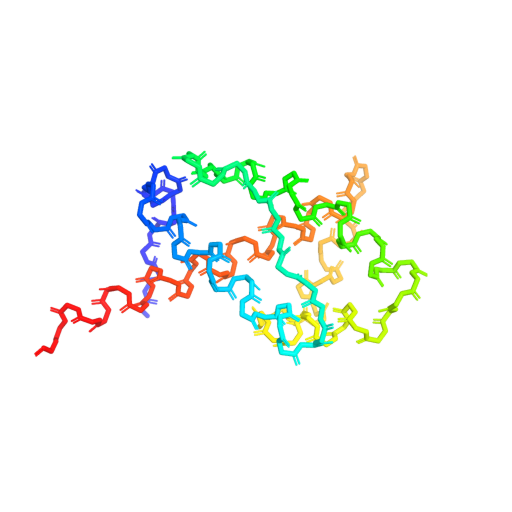 ASN A 1 81 ? 2.113 7.043 -12.678 1.00 84.19 81 ASN A N 1
ATOM 655 C CA . ASN A 1 81 ? 3.138 7.662 -13.525 1.00 84.19 81 ASN A CA 1
ATOM 656 C C . ASN A 1 81 ? 3.926 8.729 -12.753 1.00 84.19 81 ASN A C 1
ATOM 658 O O . ASN A 1 81 ? 5.150 8.713 -12.759 1.00 84.19 81 ASN A O 1
ATOM 662 N N . ASN A 1 82 ? 3.252 9.563 -11.954 1.00 83.19 82 ASN A N 1
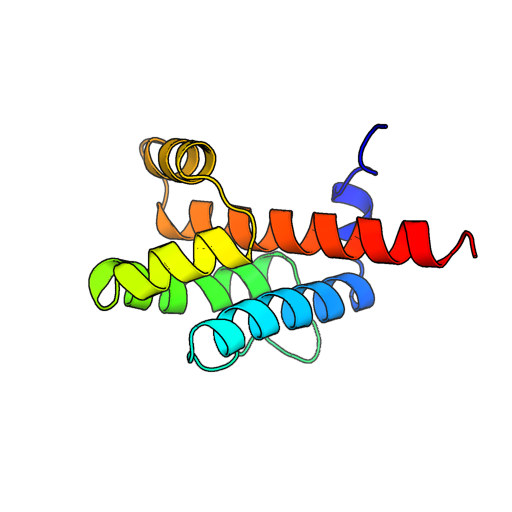ATOM 663 C CA . ASN A 1 82 ? 3.926 10.535 -11.085 1.00 83.19 82 ASN A CA 1
ATOM 664 C C . ASN A 1 82 ? 4.819 9.895 -10.002 1.00 83.19 82 ASN A C 1
ATOM 666 O O . ASN A 1 82 ? 5.739 10.545 -9.503 1.00 83.19 82 ASN A O 1
ATOM 670 N N . ALA A 1 83 ? 4.510 8.674 -9.555 1.00 79.81 83 ALA A N 1
ATOM 671 C CA . ALA A 1 83 ? 5.352 7.935 -8.613 1.00 79.81 83 ALA A CA 1
ATOM 672 C C . ALA A 1 83 ? 6.569 7.320 -9.323 1.00 79.81 83 ALA A C 1
ATOM 674 O O . ALA A 1 83 ? 7.664 7.329 -8.766 1.00 79.81 83 ALA A O 1
ATOM 675 N N . ILE A 1 84 ? 6.369 6.853 -10.558 1.00 74.62 84 ILE A N 1
ATOM 676 C CA . ILE A 1 84 ? 7.367 6.218 -11.427 1.00 74.62 84 ILE A CA 1
ATOM 677 C C . ILE A 1 84 ? 8.389 7.221 -11.981 1.00 74.62 84 ILE A C 1
ATOM 679 O O . ILE A 1 84 ? 9.576 6.920 -12.039 1.00 74.62 84 ILE A O 1
ATOM 683 N N . GLU A 1 85 ? 7.958 8.425 -12.352 1.00 73.31 85 GLU A N 1
ATOM 684 C CA . GLU A 1 85 ? 8.793 9.430 -13.027 1.00 73.31 85 GLU A CA 1
ATOM 685 C C . GLU A 1 85 ? 9.795 10.151 -12.106 1.00 73.31 85 GLU A C 1
ATOM 687 O O . GLU A 1 85 ? 10.560 10.993 -12.574 1.00 73.31 85 GLU A O 1
ATOM 692 N N . LYS A 1 86 ? 9.829 9.851 -10.800 1.00 67.62 86 LYS A N 1
ATOM 693 C CA . LYS A 1 86 ? 10.751 10.505 -9.856 1.00 67.62 86 LYS A CA 1
ATOM 694 C C . LYS A 1 86 ? 12.174 9.938 -9.991 1.00 67.62 86 LYS A C 1
ATOM 696 O O . LYS A 1 86 ? 12.405 8.802 -9.574 1.00 67.62 86 LYS A O 1
ATOM 701 N N . PRO A 1 87 ? 13.158 10.720 -10.479 1.00 54.59 87 PRO A N 1
ATOM 702 C CA . PRO A 1 87 ? 14.520 10.230 -10.672 1.00 54.59 87 PRO A CA 1
ATOM 703 C C . PRO A 1 87 ? 15.192 9.866 -9.341 1.00 54.59 87 PRO A C 1
ATOM 705 O O . PRO A 1 87 ? 15.061 10.592 -8.354 1.00 54.59 87 PRO A O 1
ATOM 708 N N . GLY A 1 88 ? 15.955 8.767 -9.323 1.00 59.62 88 GLY A N 1
ATOM 709 C CA . GLY A 1 88 ? 16.830 8.397 -8.200 1.00 59.62 88 GLY A CA 1
ATOM 710 C C . GLY A 1 88 ? 16.142 7.756 -6.990 1.00 59.62 88 GLY A C 1
ATOM 711 O O . GLY A 1 88 ? 16.779 7.603 -5.950 1.00 59.62 88 GLY A O 1
ATOM 712 N N . LYS A 1 89 ? 14.864 7.377 -7.099 1.00 61.16 89 LYS A N 1
ATOM 713 C CA . LYS A 1 89 ? 14.136 6.659 -6.046 1.00 61.16 89 LYS A CA 1
ATOM 714 C C . LYS A 1 89 ? 13.758 5.253 -6.486 1.00 61.16 89 LYS A C 1
ATOM 716 O O . LYS A 1 89 ? 13.511 5.011 -7.661 1.00 61.16 89 LYS A O 1
ATOM 721 N N . ASP A 1 90 ? 13.686 4.347 -5.515 1.00 79.19 90 ASP A N 1
ATOM 722 C CA . ASP A 1 90 ? 13.101 3.023 -5.707 1.00 79.19 90 ASP A CA 1
ATOM 723 C C . ASP A 1 90 ? 11.615 3.189 -6.071 1.00 79.19 90 ASP A C 1
ATOM 725 O O . ASP A 1 90 ? 10.778 3.565 -5.243 1.00 79.19 90 ASP A O 1
ATOM 729 N N . LEU A 1 91 ? 11.326 2.984 -7.355 1.00 81.44 91 LEU A N 1
ATOM 730 C CA . LEU A 1 91 ? 10.022 3.172 -7.980 1.00 81.44 91 LEU A CA 1
ATOM 731 C C . LEU A 1 91 ? 8.931 2.411 -7.230 1.00 81.44 91 LEU A C 1
ATOM 733 O O . LEU A 1 91 ? 7.875 2.965 -6.919 1.00 81.44 91 LEU A O 1
ATOM 737 N N . LEU A 1 92 ? 9.199 1.152 -6.890 1.00 86.38 92 LEU A N 1
ATOM 738 C CA . LEU A 1 92 ? 8.218 0.287 -6.248 1.00 86.38 92 LEU A CA 1
ATOM 739 C C . LEU A 1 92 ? 8.022 0.653 -4.783 1.00 86.38 92 LEU A C 1
ATOM 741 O O . LEU A 1 92 ? 6.910 0.522 -4.271 1.00 86.38 92 LEU A O 1
ATOM 745 N N . LYS A 1 93 ? 9.040 1.231 -4.138 1.00 89.69 93 LYS A N 1
ATOM 746 C CA . LYS A 1 93 ? 8.886 1.844 -2.817 1.00 89.69 93 LYS A CA 1
ATOM 747 C C . LYS A 1 93 ? 7.959 3.061 -2.846 1.00 89.69 93 LYS A C 1
ATOM 749 O O . LYS A 1 93 ? 7.127 3.208 -1.953 1.00 89.69 93 LYS A O 1
ATOM 754 N N . GLU A 1 94 ? 8.042 3.928 -3.858 1.00 89.56 94 GLU A N 1
ATOM 755 C CA . GLU A 1 94 ? 7.107 5.061 -3.995 1.00 89.56 94 GLU A CA 1
ATOM 756 C C . GLU A 1 94 ? 5.674 4.583 -4.286 1.00 89.56 94 GLU A C 1
ATOM 758 O O . GLU A 1 94 ? 4.718 5.137 -3.732 1.00 89.56 94 GLU A O 1
ATOM 763 N N . VAL A 1 95 ? 5.510 3.514 -5.075 1.00 90.31 95 VAL A N 1
ATOM 764 C CA . VAL A 1 95 ? 4.201 2.870 -5.283 1.00 90.31 95 VAL A CA 1
ATOM 765 C C . VAL A 1 95 ? 3.678 2.248 -3.983 1.00 90.31 95 VAL A C 1
ATOM 767 O O . VAL A 1 95 ? 2.514 2.453 -3.641 1.00 90.31 95 VAL A O 1
ATOM 770 N N . ALA A 1 96 ? 4.519 1.563 -3.206 1.00 93.06 96 ALA A N 1
ATOM 771 C CA . ALA A 1 96 ? 4.145 1.013 -1.903 1.00 93.06 96 ALA A CA 1
ATOM 772 C C . ALA A 1 96 ? 3.683 2.118 -0.938 1.00 93.06 96 ALA A C 1
ATOM 774 O O . ALA A 1 96 ? 2.612 2.019 -0.339 1.00 93.06 96 ALA A O 1
ATOM 775 N N . VAL A 1 97 ? 4.429 3.225 -0.852 1.00 92.50 97 VAL A N 1
ATOM 776 C CA . VAL A 1 97 ? 4.037 4.412 -0.072 1.00 92.50 97 VAL A CA 1
ATOM 777 C C . VAL A 1 97 ? 2.673 4.936 -0.523 1.00 92.50 97 VAL A C 1
ATOM 779 O O . VAL A 1 97 ? 1.842 5.304 0.312 1.00 92.50 97 VAL A O 1
ATOM 782 N N . LEU A 1 98 ? 2.431 4.989 -1.833 1.00 91.88 98 LEU A N 1
ATOM 783 C CA . LEU A 1 98 ? 1.169 5.455 -2.394 1.00 91.88 98 LEU A CA 1
ATOM 784 C C . LEU A 1 98 ? -0.002 4.536 -2.015 1.00 91.88 98 LEU A C 1
ATOM 786 O O . LEU A 1 98 ? -1.040 5.037 -1.576 1.00 91.88 98 LEU A O 1
ATOM 790 N N . VAL A 1 99 ? 0.183 3.218 -2.119 1.00 93.62 99 VAL A N 1
ATOM 791 C CA . VAL A 1 99 ? -0.789 2.195 -1.701 1.00 93.62 99 VAL A CA 1
ATOM 792 C C . VAL A 1 99 ? -1.164 2.368 -0.232 1.00 93.62 99 VAL A C 1
ATOM 794 O O . VAL A 1 99 ? -2.346 2.535 0.081 1.00 93.62 99 VAL A O 1
ATOM 797 N N . VAL A 1 100 ? -0.173 2.424 0.666 1.00 93.62 100 VAL A N 1
ATOM 798 C CA . VAL A 1 100 ? -0.436 2.570 2.106 1.00 93.62 100 VAL A CA 1
ATOM 799 C C . VAL A 1 100 ? -1.148 3.890 2.395 1.00 93.62 100 VAL A C 1
ATOM 801 O O . VAL A 1 100 ? -2.125 3.906 3.139 1.00 93.62 100 VAL A O 1
ATOM 804 N N . LYS A 1 101 ? -0.732 5.004 1.774 1.00 92.31 101 LYS A N 1
ATOM 805 C CA . LYS A 1 101 ? -1.396 6.307 1.958 1.00 92.31 101 LYS A CA 1
ATOM 806 C C . LYS A 1 101 ? -2.857 6.286 1.522 1.00 92.31 101 LYS A C 1
ATOM 808 O O . LYS A 1 101 ? -3.695 6.843 2.230 1.00 92.31 101 LYS A O 1
ATOM 813 N N . ARG A 1 102 ? -3.177 5.669 0.380 1.00 92.38 102 ARG A N 1
ATOM 814 C CA . ARG A 1 102 ? -4.556 5.607 -0.129 1.00 92.38 102 ARG A CA 1
ATOM 815 C C . ARG A 1 102 ? -5.450 4.763 0.772 1.00 92.38 102 ARG A C 1
ATOM 817 O O . ARG A 1 102 ? -6.539 5.213 1.129 1.00 92.38 102 ARG A O 1
ATOM 824 N N . GLU A 1 103 ? -4.991 3.591 1.202 1.00 93.44 103 GLU A N 1
ATOM 825 C CA . GLU A 1 103 ? -5.764 2.754 2.129 1.00 93.44 103 GLU A CA 1
ATOM 826 C C . GLU A 1 103 ? -5.897 3.382 3.519 1.00 93.44 103 GLU A C 1
ATOM 828 O O . GLU A 1 103 ? -6.964 3.309 4.137 1.00 93.44 103 GLU A O 1
ATOM 833 N N . LEU A 1 104 ? -4.865 4.086 3.985 1.00 92.31 104 LEU A N 1
ATOM 834 C CA . LEU A 1 104 ? -4.905 4.832 5.238 1.00 92.31 104 LEU A CA 1
ATOM 835 C C . LEU A 1 104 ? -5.947 5.957 5.174 1.00 92.31 104 LEU A C 1
ATOM 837 O O . LEU A 1 104 ? -6.802 6.051 6.052 1.00 92.31 104 LEU A O 1
ATOM 841 N N . GLN A 1 105 ? -5.959 6.756 4.101 1.00 90.69 105 GLN A N 1
ATOM 842 C CA . GLN A 1 105 ? -6.973 7.797 3.872 1.00 90.69 105 GLN A CA 1
ATOM 843 C C . GLN A 1 105 ? -8.398 7.230 3.873 1.00 90.69 105 GLN A C 1
ATOM 845 O O . GLN A 1 105 ? -9.292 7.812 4.495 1.00 90.69 105 GLN A O 1
ATOM 850 N N . LYS A 1 106 ? -8.622 6.091 3.205 1.00 90.56 106 LYS A N 1
ATOM 851 C CA . LYS A 1 106 ? -9.931 5.418 3.181 1.00 90.56 106 LYS A CA 1
ATOM 852 C C . LYS A 1 106 ? -10.334 4.914 4.558 1.00 90.56 106 LYS A C 1
ATOM 854 O O . LYS A 1 106 ? -11.489 5.041 4.953 1.00 90.56 106 LYS A O 1
ATOM 859 N N . THR A 1 107 ? -9.394 4.347 5.300 1.00 91.38 107 THR A N 1
ATOM 860 C CA . THR A 1 107 ? -9.621 3.843 6.657 1.00 91.38 107 THR A CA 1
ATOM 861 C C . THR A 1 107 ? -9.970 4.966 7.620 1.00 91.38 107 THR A C 1
ATOM 863 O O . THR A 1 107 ? -11.006 4.896 8.277 1.00 91.38 107 THR A O 1
ATOM 866 N N . ILE A 1 108 ? -9.182 6.042 7.622 1.00 89.44 108 ILE A N 1
ATOM 867 C CA . ILE A 1 108 ? -9.460 7.241 8.412 1.00 89.44 108 ILE A CA 1
ATOM 868 C C . ILE A 1 108 ? -10.845 7.778 8.050 1.00 89.44 108 ILE A C 1
ATOM 870 O O . ILE A 1 108 ? -11.691 7.908 8.928 1.00 89.44 108 ILE A O 1
ATOM 874 N N . SER A 1 109 ? -11.122 7.992 6.760 1.00 86.88 109 SER A N 1
ATOM 875 C CA . SER A 1 109 ? -12.427 8.482 6.299 1.00 86.88 109 SER A CA 1
ATOM 876 C C . SER A 1 109 ? -13.574 7.607 6.822 1.00 86.88 109 SER A C 1
ATOM 878 O O . SER A 1 109 ? -14.488 8.116 7.463 1.00 86.88 109 SER A O 1
ATOM 880 N N . ARG A 1 110 ? -13.500 6.278 6.654 1.00 86.19 110 ARG A N 1
ATOM 881 C CA . ARG A 1 110 ? -14.515 5.338 7.168 1.00 86.19 110 ARG A CA 1
ATOM 882 C C . ARG A 1 110 ? -14.709 5.444 8.682 1.00 86.19 110 ARG A C 1
ATOM 884 O O . ARG A 1 110 ? -15.849 5.412 9.134 1.00 86.19 110 ARG A O 1
ATOM 891 N N . ASN A 1 111 ? -13.635 5.586 9.453 1.00 84.19 111 ASN A N 1
ATOM 892 C CA . ASN A 1 111 ? -13.711 5.699 10.913 1.00 84.19 111 ASN A CA 1
ATOM 893 C C . ASN A 1 111 ? -14.304 7.035 11.369 1.00 84.19 111 ASN A C 1
ATOM 895 O O . ASN A 1 111 ? -15.048 7.073 12.346 1.00 84.19 111 ASN A O 1
ATOM 899 N N . PHE A 1 112 ? -13.999 8.118 10.654 1.00 79.12 112 PHE A N 1
ATOM 900 C CA . PHE A 1 112 ? -14.551 9.443 10.919 1.00 79.12 112 PHE A CA 1
ATOM 901 C C . PHE A 1 112 ? -16.049 9.513 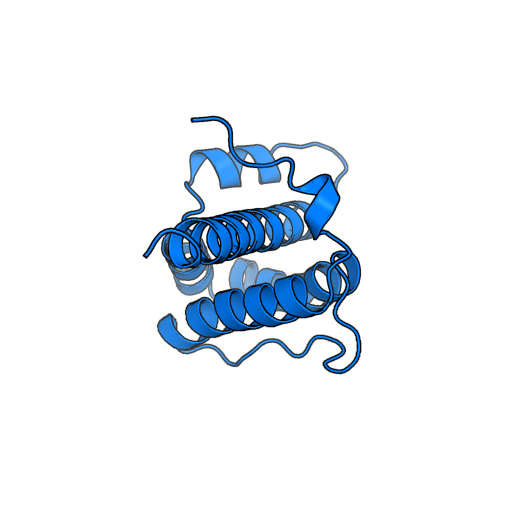10.619 1.00 79.12 112 PHE A C 1
ATOM 903 O O . PHE A 1 112 ? -16.808 10.001 11.454 1.00 79.12 112 PHE A O 1
ATOM 910 N N . TYR A 1 113 ? -16.494 8.973 9.482 1.00 65.56 113 TYR A N 1
ATOM 911 C CA . TYR A 1 113 ? -17.916 8.974 9.124 1.00 65.56 113 TYR A CA 1
ATOM 912 C C . TYR A 1 113 ? -18.741 7.946 9.906 1.00 65.56 113 TYR A C 1
ATOM 914 O O . TYR A 1 113 ? -19.907 8.200 10.187 1.00 65.56 113 TYR A O 1
ATOM 922 N N . LYS A 1 114 ? -18.153 6.822 10.344 1.00 59.31 114 LYS A N 1
ATOM 923 C CA . LYS A 1 114 ? -18.837 5.867 11.237 1.00 59.31 114 LYS A CA 1
ATOM 924 C C . LYS A 1 114 ? -19.189 6.446 12.609 1.00 59.31 114 LYS A C 1
ATOM 926 O O . LYS A 1 114 ? -20.082 5.915 13.248 1.00 59.31 114 LYS A O 1
ATOM 931 N N . LYS A 1 115 ? -18.496 7.492 13.073 1.00 53.25 115 LYS A N 1
ATOM 932 C CA . LYS A 1 115 ? -18.784 8.151 14.361 1.00 53.25 115 LYS A CA 1
ATOM 933 C C . LYS A 1 115 ? -19.911 9.194 14.291 1.00 53.25 115 LYS A C 1
ATOM 935 O O . LYS A 1 115 ? -20.217 9.786 15.319 1.00 53.25 115 LYS A O 1
ATOM 940 N N . GLN A 1 116 ? -20.494 9.453 13.116 1.00 47.91 116 GLN A N 1
ATOM 941 C CA . GLN A 1 116 ? -21.561 10.453 12.931 1.00 47.91 116 GLN A CA 1
ATOM 942 C C . GLN A 1 116 ? -22.967 9.855 12.726 1.00 47.91 116 GLN A C 1
ATOM 944 O O . GLN A 1 116 ? -23.897 10.597 12.416 1.00 47.91 116 GLN A O 1
ATOM 949 N N . HIS A 1 117 ? -23.138 8.549 12.931 1.00 37.38 117 HIS A N 1
ATOM 950 C CA . HIS A 1 117 ? -24.428 7.851 12.926 1.00 37.38 117 HIS A CA 1
ATOM 951 C C . HIS A 1 117 ? -24.549 6.965 14.164 1.00 37.38 117 HIS A C 1
ATOM 953 O O . HIS A 1 117 ? -25.703 6.730 14.579 1.00 37.38 117 HIS A O 1
#

Radius of gyration: 14.04 Å; Cα contacts (8 Å, |Δi|>4): 111; chains: 1; bounding box: 41×33×32 Å

Nearest PDB structures (foldseek):
  4iwb-assembly2_B  TM=2.753E-01  e=5.145E-01  Aquifex aeolicus
  4iwb-assembly1_A  TM=2.733E-01  e=8.790E-01  Aquifex aeolicus
  5arn-assembly1_A  TM=2.102E-01  e=3.178E+00  Methylosinus trichosporium OB3b
  8c1l-assembly1_A  TM=2.588E-01  e=7.488E+00  Homo sapiens

Mean predicted aligned error: 6.07 Å